Protein AF-A0A932VQE3-F1 (afdb_monomer)

Mean predicted aligned error: 5.86 Å

Sequence (71 aa):
MNKGEFGKLWMVTRTDAAGNTFLMKDGITKELAEAMAELYTGRGHKQYYNIHEYTAKTREEVLKKHNIIIV

pLDDT: mean 84.21, std 13.1, range [38.41, 93.81]

Nearest PDB structures (foldseek):
  6ekk-assembly2_B  TM=3.060E-01  e=1.735E+00  Homo sapiens

Radius of gyration: 12.89 Å; Cα contacts (8 Å, |Δi|>4): 117; chains: 1; bounding box: 31×25×36 Å

Foldseek 3Di:
DDPFDFDWKKFKWKADPVRAIETPDMPDDPVVNVVVQVVVVVVDDPIHIDMDIDGGRDPVCVCVVVVYDYD

Structure (mmCIF, N/CA/C/O backbone):
data_AF-A0A932VQE3-F1
#
_entry.id   AF-A0A932VQE3-F1
#
loop_
_atom_site.group_PDB
_atom_site.id
_atom_site.type_symbol
_atom_site.label_atom_id
_atom_site.label_alt_id
_atom_site.label_comp_id
_atom_site.label_asym_id
_atom_site.label_entity_id
_atom_site.label_seq_id
_atom_site.pdbx_PDB_ins_code
_atom_site.Cartn_x
_atom_site.Cartn_y
_atom_site.Cartn_z
_atom_site.occupancy
_atom_site.B_iso_or_equiv
_atom_site.auth_seq_id
_atom_site.auth_comp_id
_atom_site.auth_asym_id
_atom_site.auth_atom_id
_atom_site.pdbx_PDB_model_num
ATOM 1 N N . MET A 1 1 ? -22.318 1.456 16.853 1.00 38.44 1 MET A N 1
ATOM 2 C CA . MET A 1 1 ? -21.087 2.223 16.557 1.00 38.44 1 MET A CA 1
ATOM 3 C C . MET A 1 1 ? -19.957 1.628 17.386 1.00 38.44 1 MET A C 1
ATOM 5 O O . MET A 1 1 ? -19.827 1.984 18.551 1.00 38.44 1 MET A O 1
ATOM 9 N N . ASN A 1 2 ? -19.201 0.673 16.837 1.00 38.41 2 ASN A N 1
ATOM 10 C CA . ASN A 1 2 ? -18.052 0.104 17.544 1.00 38.41 2 ASN A CA 1
ATOM 11 C C . ASN A 1 2 ? -16.913 1.124 17.537 1.00 38.41 2 ASN A C 1
ATOM 13 O O . ASN A 1 2 ? -16.417 1.526 16.486 1.00 38.41 2 ASN A O 1
ATOM 17 N N . LYS A 1 3 ? -16.560 1.601 18.731 1.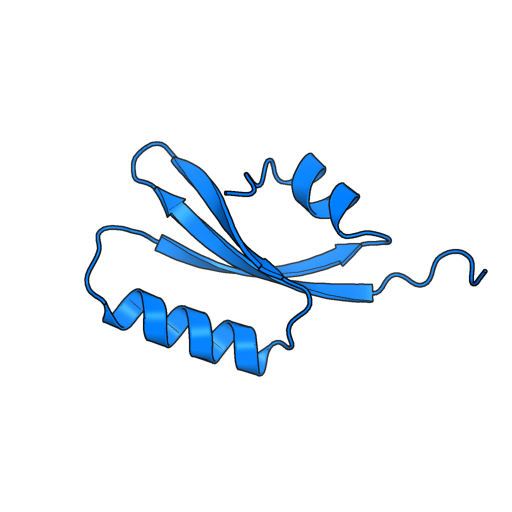00 44.91 3 LYS A N 1
ATOM 18 C CA . LYS A 1 3 ? -15.456 2.527 18.958 1.00 44.91 3 LYS A CA 1
ATOM 19 C C . LYS A 1 3 ? -14.138 1.745 18.902 1.00 44.91 3 LYS A C 1
ATOM 21 O O . LYS A 1 3 ? -13.761 1.124 19.884 1.00 44.91 3 LYS A O 1
ATOM 26 N N . GLY A 1 4 ? -13.427 1.862 17.781 1.00 50.91 4 GLY A N 1
ATOM 27 C CA . GLY A 1 4 ? -11.961 1.855 17.767 1.00 50.91 4 GLY A CA 1
ATOM 28 C C . GLY A 1 4 ? -11.241 0.507 17.735 1.00 50.91 4 GLY A C 1
ATOM 29 O O . GLY A 1 4 ? -10.221 0.381 18.408 1.00 50.91 4 GLY A O 1
ATOM 30 N N . GLU A 1 5 ? -11.694 -0.461 16.941 1.00 54.50 5 GLU A N 1
ATOM 31 C CA . GLU A 1 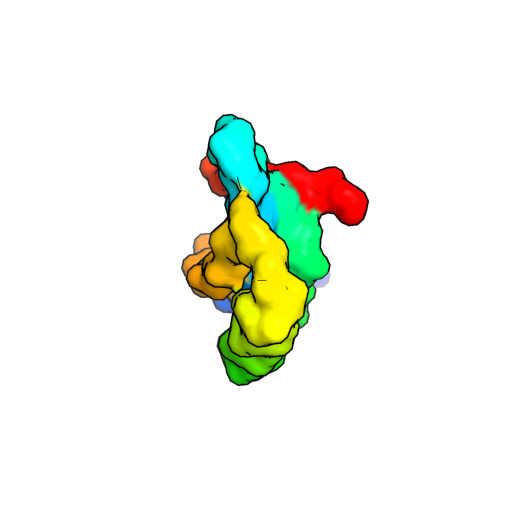5 ? -10.825 -1.590 16.586 1.00 54.50 5 GLU A CA 1
ATOM 32 C C . GLU A 1 5 ? -9.802 -1.137 15.538 1.00 54.50 5 GLU A C 1
ATOM 34 O O . GLU A 1 5 ? -10.159 -0.660 14.461 1.00 54.50 5 GLU A O 1
ATOM 39 N N . PHE A 1 6 ? -8.515 -1.235 15.880 1.00 61.25 6 PHE A N 1
ATOM 40 C CA . PHE A 1 6 ? -7.430 -1.038 14.926 1.00 61.25 6 PHE A CA 1
ATOM 41 C C . PHE A 1 6 ? -7.443 -2.213 13.946 1.00 61.25 6 PHE A C 1
ATOM 43 O O . PHE A 1 6 ? -7.165 -3.349 14.330 1.00 61.25 6 PHE A O 1
ATOM 50 N N . GLY A 1 7 ? -7.782 -1.942 12.688 1.00 74.62 7 GLY A N 1
ATOM 51 C CA . GLY A 1 7 ? -7.711 -2.930 11.620 1.00 74.62 7 GLY A CA 1
ATOM 52 C C . GLY A 1 7 ? -6.310 -2.970 11.018 1.00 74.62 7 GLY A C 1
ATOM 53 O O . GLY A 1 7 ? -5.657 -1.933 10.873 1.00 74.62 7 GLY A O 1
ATOM 54 N N . LYS A 1 8 ? -5.851 -4.165 10.634 1.00 84.69 8 LYS A N 1
ATOM 55 C CA . LYS A 1 8 ? -4.738 -4.288 9.688 1.00 84.69 8 LYS A CA 1
ATOM 56 C C . LYS A 1 8 ? -5.243 -3.884 8.310 1.00 84.69 8 LYS A C 1
ATOM 58 O O . LYS A 1 8 ? -6.199 -4.470 7.807 1.00 84.69 8 LYS A O 1
ATOM 63 N N . LEU A 1 9 ? -4.601 -2.893 7.712 1.00 87.44 9 LEU A N 1
ATOM 64 C CA . LEU A 1 9 ? -4.945 -2.367 6.404 1.00 87.44 9 LEU A CA 1
ATOM 65 C C . LEU A 1 9 ? -3.781 -2.612 5.451 1.00 87.44 9 LEU A C 1
ATOM 67 O O . LEU A 1 9 ? -2.709 -2.028 5.613 1.00 87.44 9 LEU A O 1
ATOM 71 N N . TRP A 1 10 ? -4.002 -3.476 4.463 1.00 92.38 10 TRP A N 1
ATOM 72 C CA . TRP A 1 10 ? -3.045 -3.677 3.383 1.00 92.38 10 TRP A CA 1
ATOM 73 C C . TRP A 1 10 ? -3.312 -2.697 2.254 1.00 92.38 10 TRP A C 1
ATOM 75 O O . TRP A 1 10 ? -4.463 -2.470 1.862 1.00 92.38 10 TRP A O 1
ATOM 85 N N . MET A 1 11 ? -2.231 -2.123 1.736 1.00 93.81 11 MET A N 1
ATOM 86 C CA . MET A 1 11 ? -2.259 -1.178 0.631 1.00 93.81 11 MET A CA 1
ATOM 87 C C . MET A 1 11 ? -1.208 -1.530 -0.411 1.00 93.81 11 MET A C 1
ATOM 89 O O . MET A 1 11 ? -0.092 -1.918 -0.071 1.00 93.81 11 MET A O 1
ATOM 93 N N . VAL A 1 12 ? -1.557 -1.312 -1.675 1.00 93.62 12 VAL A N 1
ATOM 94 C CA . VAL A 1 12 ? -0.609 -1.234 -2.784 1.00 93.62 12 VAL A CA 1
ATOM 95 C C . VAL A 1 12 ? -0.472 0.229 -3.162 1.00 93.62 12 VAL A C 1
ATOM 97 O O . VAL A 1 12 ? -1.464 0.903 -3.461 1.00 93.62 12 VAL A O 1
ATOM 100 N N . THR A 1 13 ? 0.757 0.721 -3.157 1.00 93.75 13 THR A N 1
ATOM 101 C CA . THR A 1 13 ? 1.098 2.077 -3.579 1.00 93.75 13 THR A CA 1
ATOM 102 C C . THR A 1 13 ? 2.015 2.037 -4.789 1.00 93.75 13 THR A C 1
ATOM 104 O O . THR A 1 13 ? 2.636 1.019 -5.102 1.00 93.75 13 THR A O 1
ATOM 107 N N . ARG A 1 14 ? 2.084 3.162 -5.493 1.00 92.12 14 ARG A N 1
ATOM 108 C CA . ARG A 1 14 ? 3.010 3.384 -6.593 1.00 92.12 14 ARG A CA 1
ATOM 109 C C . ARG A 1 14 ? 3.781 4.668 -6.358 1.00 92.12 14 ARG A C 1
ATOM 111 O O . ARG A 1 14 ? 3.159 5.714 -6.189 1.00 92.12 14 ARG A O 1
ATOM 118 N N . THR A 1 15 ? 5.101 4.606 -6.451 1.00 90.94 15 THR A N 1
ATOM 119 C CA . THR A 1 15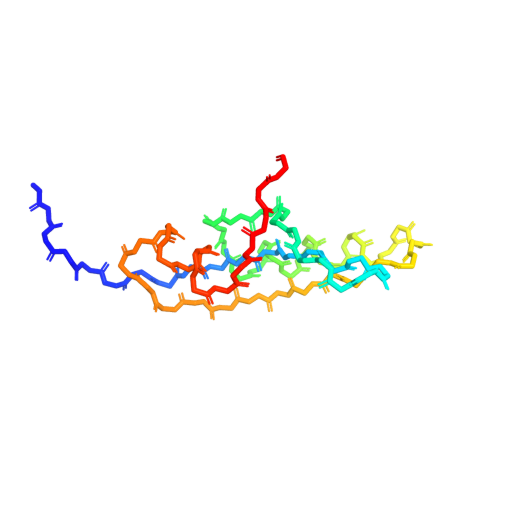 ? 5.964 5.788 -6.409 1.00 90.94 15 THR A CA 1
ATOM 120 C C . THR A 1 15 ? 6.431 6.146 -7.818 1.00 90.94 15 THR A C 1
ATOM 122 O O . THR A 1 15 ? 6.914 5.284 -8.561 1.00 90.94 15 THR A O 1
ATOM 125 N N . ASP A 1 16 ? 6.236 7.405 -8.212 1.00 88.62 16 ASP A N 1
ATOM 126 C CA . ASP A 1 16 ? 6.733 7.929 -9.487 1.00 88.62 16 ASP A CA 1
ATOM 127 C C . ASP A 1 16 ? 8.204 8.384 -9.399 1.00 88.62 16 ASP A C 1
ATOM 129 O O . ASP A 1 16 ? 8.833 8.352 -8.342 1.00 88.62 16 ASP A O 1
ATOM 133 N N . ALA A 1 17 ? 8.768 8.826 -10.526 1.00 85.94 17 ALA A N 1
ATOM 134 C CA . ALA A 1 17 ? 10.148 9.312 -10.585 1.00 85.94 17 ALA A CA 1
ATOM 135 C C . ALA A 1 17 ? 10.378 10.642 -9.836 1.00 85.94 17 ALA A C 1
ATOM 137 O O . ALA A 1 17 ? 11.525 10.987 -9.565 1.00 85.94 17 ALA A O 1
ATOM 138 N N . ALA A 1 18 ? 9.315 11.384 -9.516 1.00 88.50 18 ALA A N 1
ATOM 139 C CA . ALA A 1 18 ? 9.375 12.612 -8.727 1.00 88.50 18 ALA A CA 1
ATOM 140 C C . ALA A 1 18 ? 9.258 12.343 -7.212 1.00 88.50 18 ALA A C 1
ATOM 142 O O . ALA A 1 18 ? 9.369 13.273 -6.417 1.00 88.50 18 ALA A O 1
ATOM 143 N N . GLY A 1 19 ? 9.062 11.082 -6.805 1.00 88.00 19 GLY A N 1
ATOM 144 C CA . GLY A 1 19 ? 8.915 10.670 -5.410 1.00 88.00 19 GLY A CA 1
ATOM 145 C C . GLY A 1 19 ? 7.483 10.759 -4.877 1.00 88.00 19 GLY A C 1
ATOM 146 O O . GLY A 1 19 ? 7.260 10.522 -3.689 1.00 88.00 19 GLY A O 1
ATOM 147 N N . ASN A 1 20 ? 6.496 11.062 -5.725 1.00 90.75 20 ASN A N 1
ATOM 148 C CA . ASN A 1 20 ? 5.099 11.097 -5.305 1.00 90.75 20 ASN A CA 1
ATOM 149 C C . ASN A 1 20 ? 4.576 9.675 -5.115 1.00 90.75 20 ASN A C 1
ATOM 151 O O . ASN A 1 20 ? 4.762 8.818 -5.983 1.00 90.75 20 ASN A O 1
ATOM 155 N N . THR A 1 21 ? 3.886 9.440 -3.999 1.00 93.12 21 THR A N 1
ATOM 156 C CA . THR A 1 21 ? 3.297 8.138 -3.672 1.00 93.12 21 THR A CA 1
ATOM 157 C C . THR A 1 21 ? 1.794 8.173 -3.889 1.00 93.12 21 THR A C 1
ATOM 159 O O . THR A 1 21 ? 1.079 8.944 -3.254 1.00 93.12 21 THR A O 1
ATOM 162 N N . PHE A 1 22 ? 1.317 7.310 -4.777 1.00 92.44 22 PHE A N 1
ATOM 163 C CA . PHE A 1 22 ? -0.084 7.196 -5.155 1.00 92.44 22 PHE A CA 1
ATOM 164 C C . PHE A 1 22 ? -0.685 5.913 -4.609 1.00 92.44 22 PHE A C 1
ATOM 166 O O . PHE A 1 22 ? -0.054 4.854 -4.657 1.00 92.44 22 PHE A O 1
ATOM 173 N N . LEU A 1 23 ? -1.921 5.994 -4.133 1.00 93.25 23 LEU A N 1
ATOM 174 C CA . LEU A 1 23 ? -2.676 4.817 -3.747 1.00 93.25 23 LEU A CA 1
ATOM 175 C C . LEU A 1 23 ? -3.175 4.085 -4.992 1.00 93.25 23 LEU A C 1
ATOM 177 O O . LEU A 1 23 ? -3.907 4.657 -5.793 1.00 93.25 23 LEU A O 1
ATOM 181 N N . MET A 1 24 ? -2.821 2.808 -5.126 1.00 92.19 24 MET A N 1
ATOM 182 C CA . MET A 1 24 ? -3.363 1.945 -6.179 1.00 92.19 24 MET A CA 1
ATOM 183 C C . MET A 1 24 ? -4.586 1.182 -5.677 1.00 92.19 24 MET A C 1
ATOM 185 O O . MET A 1 24 ? -5.609 1.109 -6.356 1.00 92.19 24 MET A O 1
ATOM 189 N N . LYS A 1 25 ? -4.475 0.590 -4.484 1.00 91.94 25 LYS A N 1
ATOM 190 C CA . LYS A 1 25 ? -5.555 -0.168 -3.852 1.00 91.94 25 LYS A CA 1
ATOM 191 C C . LYS A 1 25 ? -5.339 -0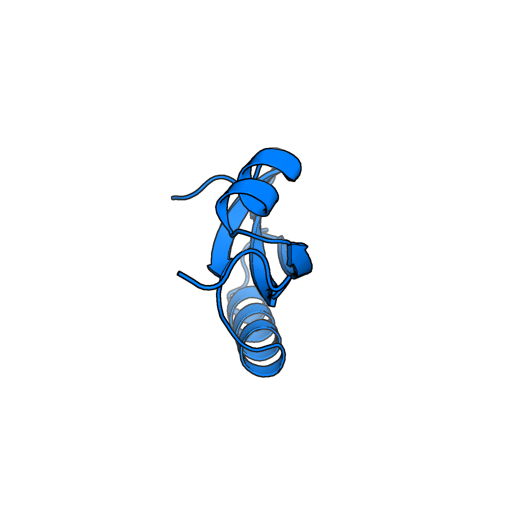.256 -2.346 1.00 91.94 25 LYS A C 1
ATOM 193 O O . LYS A 1 25 ? -4.204 -0.363 -1.896 1.00 91.94 25 LYS A O 1
ATOM 198 N N . ASP A 1 26 ? -6.422 -0.259 -1.584 1.00 91.75 26 ASP A N 1
ATOM 199 C CA . ASP A 1 26 ? -6.428 -0.488 -0.142 1.00 91.75 26 ASP A CA 1
ATOM 200 C C . ASP A 1 26 ? -7.617 -1.356 0.282 1.00 91.75 26 ASP A C 1
ATOM 202 O O . ASP A 1 26 ? -8.476 -1.686 -0.541 1.00 91.75 26 ASP A O 1
ATOM 206 N N . GLY A 1 27 ? -7.652 -1.738 1.561 1.00 88.50 27 GLY A N 1
ATOM 207 C CA . GLY A 1 27 ? -8.733 -2.559 2.118 1.00 88.50 27 GLY A CA 1
ATOM 208 C C . GLY A 1 27 ? -8.718 -3.997 1.603 1.00 88.50 27 GLY A C 1
ATOM 209 O O . GLY A 1 27 ? -9.745 -4.668 1.607 1.00 88.50 27 GLY A O 1
ATOM 210 N N . ILE A 1 28 ? -7.565 -4.445 1.111 1.00 90.88 28 ILE A N 1
ATOM 211 C CA . ILE A 1 28 ? -7.364 -5.773 0.534 1.00 90.88 28 ILE A CA 1
ATOM 212 C C . ILE A 1 28 ? -6.669 -6.696 1.534 1.00 90.88 28 ILE A C 1
ATOM 214 O O . ILE A 1 28 ? -6.209 -6.259 2.588 1.00 90.88 28 ILE A O 1
ATOM 218 N N . THR A 1 29 ? -6.612 -7.988 1.221 1.00 92.31 29 THR A N 1
ATOM 219 C CA . THR A 1 29 ? -5.779 -8.924 1.981 1.00 92.31 29 THR A CA 1
ATOM 220 C C . THR A 1 29 ? -4.323 -8.818 1.537 1.00 92.31 29 THR A C 1
ATOM 222 O O . THR A 1 29 ? -4.015 -8.234 0.492 1.00 92.31 29 THR A O 1
ATOM 225 N N . LYS A 1 30 ? -3.425 -9.414 2.324 1.00 91.12 30 LYS A N 1
ATOM 226 C CA . LYS A 1 30 ? -2.004 -9.504 1.993 1.00 91.12 30 LYS A CA 1
ATOM 227 C C . LYS A 1 30 ? -1.786 -10.193 0.643 1.00 91.12 30 LYS A C 1
ATOM 229 O O . LYS A 1 30 ? -1.084 -9.659 -0.205 1.00 91.12 30 LYS A O 1
ATOM 234 N N . GLU A 1 31 ? -2.440 -11.332 0.433 1.00 92.81 31 GLU A N 1
ATOM 235 C CA . GLU A 1 31 ? -2.280 -12.173 -0.758 1.00 92.81 31 GLU A CA 1
ATOM 236 C C . GLU A 1 31 ? -2.715 -11.422 -2.020 1.00 92.81 31 GLU A C 1
ATOM 238 O O . GLU A 1 31 ? -2.062 -11.488 -3.060 1.00 92.81 31 GLU A O 1
ATOM 243 N N . LEU A 1 32 ? -3.805 -10.652 -1.921 1.00 91.44 32 LEU A N 1
ATOM 244 C CA . LEU A 1 32 ? -4.259 -9.815 -3.024 1.00 91.44 32 LEU A CA 1
ATOM 245 C C . LEU A 1 32 ? -3.289 -8.653 -3.283 1.00 91.44 32 LEU A C 1
ATOM 247 O O . LEU A 1 32 ? -3.046 -8.317 -4.440 1.00 91.44 32 LEU A O 1
ATOM 251 N N . ALA A 1 33 ? -2.713 -8.054 -2.238 1.00 92.12 33 ALA A N 1
ATOM 252 C CA . ALA A 1 33 ? -1.715 -6.998 -2.392 1.00 92.12 33 ALA A CA 1
ATOM 253 C 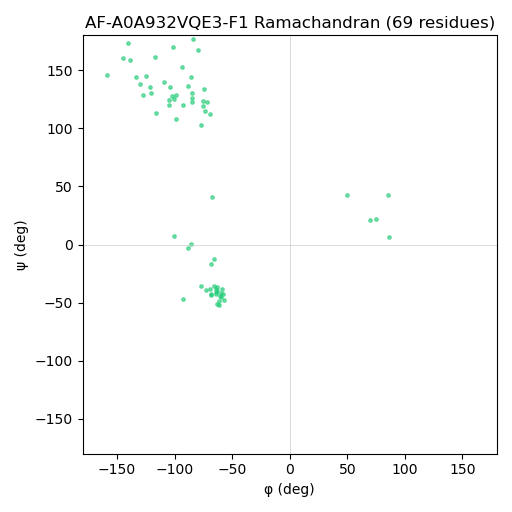C . ALA A 1 33 ? -0.441 -7.509 -3.087 1.00 92.12 33 ALA A C 1
ATOM 255 O O . ALA A 1 33 ? 0.064 -6.846 -3.994 1.00 92.12 33 ALA A O 1
ATOM 256 N N . GLU A 1 34 ? 0.027 -8.701 -2.710 1.00 91.50 34 GLU A N 1
ATOM 257 C CA . GLU A 1 34 ? 1.163 -9.393 -3.330 1.00 91.50 34 GLU A CA 1
ATOM 258 C C . GLU A 1 34 ? 0.897 -9.690 -4.808 1.00 91.50 34 GLU A C 1
ATOM 260 O O . GLU A 1 34 ? 1.652 -9.230 -5.667 1.00 91.50 34 GLU A O 1
ATOM 265 N N . ALA A 1 35 ? -0.237 -10.322 -5.127 1.00 92.00 35 ALA A N 1
ATOM 266 C CA . ALA A 1 35 ? -0.616 -10.614 -6.509 1.00 92.00 35 ALA A CA 1
ATOM 267 C C . ALA A 1 35 ? -0.731 -9.345 -7.377 1.00 92.00 35 ALA A C 1
ATOM 269 O O . ALA A 1 35 ? -0.334 -9.333 -8.545 1.00 92.00 35 ALA A O 1
ATOM 270 N N . MET A 1 36 ? -1.259 -8.249 -6.819 1.00 90.50 36 MET A N 1
ATOM 271 C CA . MET A 1 36 ? -1.354 -6.971 -7.528 1.00 90.50 36 MET A CA 1
ATOM 272 C C . MET A 1 36 ? 0.019 -6.337 -7.764 1.00 90.50 36 MET A C 1
ATOM 274 O O . MET A 1 36 ? 0.271 -5.839 -8.861 1.00 90.50 36 MET A O 1
ATOM 278 N N . ALA A 1 37 ? 0.909 -6.351 -6.772 1.00 88.44 37 ALA A N 1
ATOM 279 C CA . ALA A 1 37 ? 2.253 -5.801 -6.919 1.00 88.44 37 ALA A CA 1
ATOM 280 C C . ALA A 1 37 ? 3.075 -6.568 -7.968 1.00 88.44 37 ALA A C 1
ATOM 282 O O . ALA A 1 37 ? 3.745 -5.939 -8.791 1.00 88.44 37 ALA A O 1
ATOM 283 N N . GLU A 1 38 ? 2.972 -7.901 -8.000 1.00 88.44 38 GLU A N 1
ATOM 284 C CA . GLU A 1 38 ? 3.593 -8.735 -9.037 1.00 88.44 38 GLU A CA 1
ATOM 285 C C . GLU A 1 38 ? 3.051 -8.397 -10.431 1.00 88.44 38 GLU A C 1
ATOM 287 O O . GLU A 1 38 ? 3.824 -8.123 -11.354 1.00 88.44 38 GLU A O 1
ATOM 292 N N . LEU A 1 39 ? 1.721 -8.322 -10.573 1.00 88.00 39 LEU A N 1
ATOM 293 C CA . LEU A 1 39 ? 1.061 -7.961 -11.829 1.00 88.00 39 LEU A CA 1
ATOM 294 C C . LEU A 1 39 ? 1.509 -6.585 -12.335 1.00 88.00 39 LEU A C 1
ATOM 296 O O . LEU A 1 39 ? 1.722 -6.400 -13.534 1.00 88.00 39 LEU A O 1
ATOM 300 N N . TYR A 1 40 ? 1.624 -5.603 -11.441 1.00 83.81 40 TYR A N 1
ATOM 301 C CA . TYR A 1 40 ? 2.027 -4.250 -11.806 1.00 83.81 40 TYR A CA 1
ATOM 302 C C . TYR A 1 40 ? 3.510 -4.148 -12.156 1.00 83.81 40 TYR A C 1
ATOM 304 O O . TYR A 1 40 ? 3.855 -3.482 -13.134 1.00 83.81 40 TYR A O 1
ATOM 312 N N . THR A 1 41 ? 4.371 -4.855 -11.426 1.00 80.06 41 THR A N 1
ATOM 313 C CA . THR A 1 41 ? 5.811 -4.914 -11.716 1.00 80.06 41 THR A CA 1
ATOM 314 C C . THR A 1 41 ? 6.071 -5.577 -13.072 1.00 80.06 41 THR A C 1
ATOM 316 O O . THR A 1 41 ? 6.891 -5.095 -13.853 1.00 80.06 41 THR A O 1
ATOM 319 N N . GLY A 1 42 ? 5.300 -6.613 -13.422 1.00 78.94 42 GLY A N 1
ATOM 320 C CA . GLY A 1 42 ? 5.400 -7.306 -14.711 1.00 78.94 42 GLY A CA 1
ATOM 321 C C . GLY A 1 42 ? 5.017 -6.467 -15.940 1.00 78.94 42 GLY A C 1
ATOM 322 O O . GLY A 1 42 ? 5.307 -6.871 -17.063 1.00 78.94 42 GLY A O 1
ATOM 323 N N . ARG A 1 43 ? 4.396 -5.288 -15.763 1.00 75.56 43 ARG A N 1
ATOM 324 C CA . ARG A 1 43 ? 3.967 -4.404 -16.868 1.00 75.56 43 ARG A CA 1
ATOM 325 C C . ARG A 1 43 ? 5.054 -3.444 -17.373 1.00 75.56 43 ARG A C 1
ATOM 327 O O . ARG A 1 43 ? 4.792 -2.685 -18.299 1.00 75.56 43 ARG A O 1
ATOM 334 N N . GLY A 1 44 ? 6.269 -3.482 -16.817 1.00 60.47 44 GLY A N 1
ATOM 335 C CA . GLY A 1 44 ? 7.461 -2.900 -17.455 1.00 60.47 44 GLY A CA 1
ATOM 336 C C . GLY A 1 44 ? 7.595 -1.369 -17.425 1.00 60.47 44 GLY A C 1
ATOM 337 O O . GLY A 1 44 ? 8.324 -0.805 -18.239 1.00 60.47 44 GLY A O 1
ATOM 338 N N . HIS A 1 45 ? 6.934 -0.671 -16.499 1.00 64.38 45 HIS A N 1
ATOM 339 C CA . HIS A 1 45 ? 7.098 0.781 -16.339 1.00 64.38 45 HIS A CA 1
ATOM 340 C C . HIS A 1 45 ? 8.162 1.127 -15.281 1.00 64.38 45 HIS A C 1
ATOM 342 O O . HIS A 1 45 ? 8.356 0.378 -14.329 1.00 64.38 45 HIS A O 1
ATOM 348 N N . LYS A 1 46 ? 8.820 2.297 -15.408 1.00 68.25 46 LYS A N 1
ATOM 349 C CA . LYS A 1 46 ? 9.747 2.901 -14.413 1.00 68.25 46 LYS A CA 1
ATOM 350 C C . LYS A 1 46 ? 9.029 3.351 -13.125 1.00 68.25 46 LYS A C 1
ATOM 352 O O . LYS A 1 46 ? 9.235 4.461 -12.640 1.00 68.25 46 LYS A O 1
ATOM 357 N N . GLN A 1 47 ? 8.095 2.550 -12.643 1.00 77.06 47 GLN A N 1
ATOM 358 C CA . GLN A 1 47 ? 7.238 2.841 -11.508 1.00 77.06 47 GLN A CA 1
ATOM 359 C C . GLN A 1 47 ? 7.479 1.757 -10.469 1.00 77.06 47 GLN A C 1
ATOM 361 O O . GLN A 1 47 ? 7.465 0.572 -10.792 1.00 77.06 47 GLN A O 1
ATOM 366 N N . TYR A 1 48 ? 7.725 2.175 -9.232 1.00 83.81 48 TYR A N 1
ATOM 367 C CA . TYR A 1 48 ? 7.954 1.250 -8.131 1.00 83.81 48 TYR A CA 1
ATOM 368 C C . TYR A 1 48 ? 6.625 0.995 -7.441 1.00 83.81 48 TYR A C 1
ATOM 370 O O . TYR A 1 48 ? 5.985 1.936 -6.968 1.00 83.81 48 TYR A O 1
ATOM 378 N N . TYR A 1 49 ? 6.202 -0.263 -7.415 1.00 88.50 49 TYR A N 1
ATOM 379 C CA . TYR A 1 49 ? 5.001 -0.688 -6.711 1.00 88.50 49 TYR A CA 1
ATOM 380 C C . TYR A 1 49 ? 5.402 -1.282 -5.370 1.00 88.50 49 TYR A C 1
ATOM 382 O O . TYR A 1 49 ? 6.270 -2.148 -5.311 1.00 88.50 49 TYR A O 1
ATOM 390 N N . ASN A 1 50 ? 4.778 -0.803 -4.299 1.00 90.94 50 ASN A N 1
ATOM 391 C CA . ASN A 1 50 ? 5.103 -1.205 -2.939 1.00 90.94 50 ASN A CA 1
ATOM 392 C C . ASN A 1 50 ? 3.857 -1.728 -2.234 1.00 90.94 50 ASN A C 1
ATOM 394 O O . ASN A 1 50 ? 2.750 -1.227 -2.440 1.00 90.94 50 ASN A O 1
ATOM 398 N N . ILE A 1 51 ? 4.060 -2.727 -1.382 1.00 93.00 51 ILE A N 1
ATOM 399 C CA . ILE A 1 51 ? 3.031 -3.258 -0.495 1.00 93.00 51 ILE A CA 1
ATOM 400 C C . ILE A 1 51 ? 3.317 -2.737 0.902 1.00 93.00 51 ILE A C 1
ATOM 402 O O . ILE A 1 51 ? 4.455 -2.780 1.371 1.00 93.00 51 ILE A O 1
ATOM 406 N N . HIS A 1 52 ? 2.274 -2.281 1.579 1.00 92.38 52 HIS A N 1
ATOM 407 C CA . HIS A 1 52 ? 2.374 -1.809 2.947 1.00 92.38 52 HIS A CA 1
ATOM 408 C C . HIS A 1 52 ? 1.310 -2.460 3.8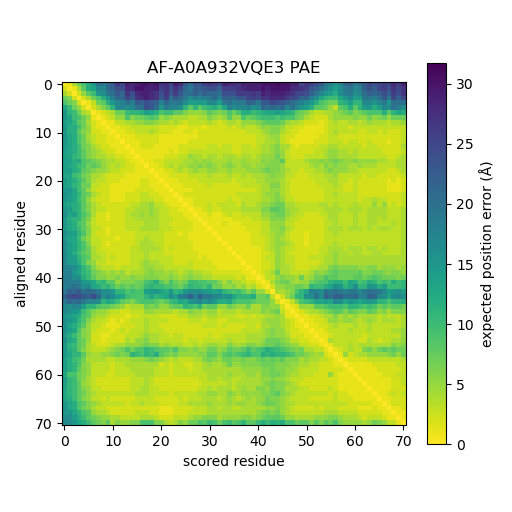22 1.00 92.38 52 HIS A C 1
ATOM 410 O O . HIS A 1 52 ? 0.148 -2.568 3.426 1.00 92.38 52 HIS A O 1
ATOM 416 N N . GLU A 1 53 ? 1.719 -2.846 5.028 1.00 93.31 53 GLU A N 1
ATOM 417 C CA . GLU A 1 53 ? 0.826 -3.175 6.134 1.00 93.31 53 GLU A CA 1
ATOM 418 C 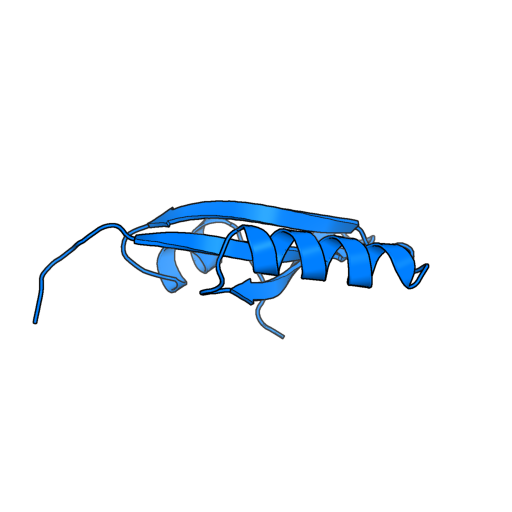C . GLU A 1 53 ? 0.779 -1.972 7.074 1.00 93.31 53 GLU A C 1
ATOM 420 O O . GLU A 1 53 ? 1.814 -1.506 7.558 1.00 93.31 53 GLU A O 1
ATOM 425 N N . TYR A 1 54 ? -0.422 -1.476 7.351 1.00 89.62 54 TYR A N 1
ATOM 426 C CA . TYR A 1 54 ? -0.633 -0.422 8.331 1.00 89.62 54 TYR A CA 1
ATOM 427 C C . TYR A 1 54 ? -1.592 -0.886 9.418 1.00 89.62 54 TYR A C 1
ATOM 429 O O . TYR A 1 54 ? -2.648 -1.448 9.137 1.00 89.62 54 TYR A O 1
ATOM 437 N N . THR A 1 55 ? -1.250 -0.588 10.667 1.00 88.31 55 THR A N 1
ATOM 438 C CA . THR A 1 55 ? -2.166 -0.717 11.803 1.00 88.31 55 THR A CA 1
ATOM 439 C C . THR A 1 55 ? -2.728 0.666 12.104 1.00 88.31 55 THR A C 1
ATOM 441 O O . THR A 1 55 ? -2.002 1.533 12.594 1.00 88.31 55 THR A O 1
ATOM 444 N N . 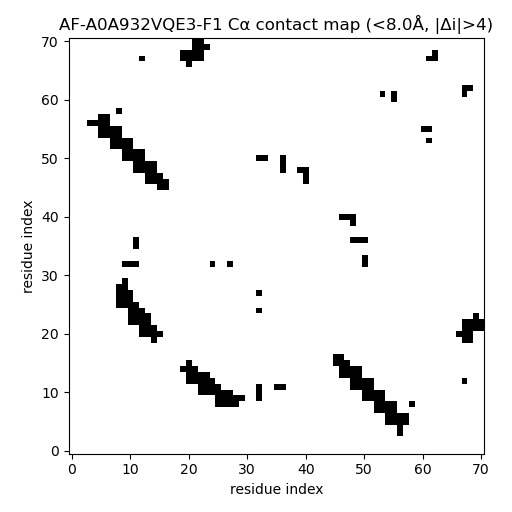ALA A 1 56 ? -4.001 0.895 11.785 1.00 81.25 56 ALA A N 1
ATOM 445 C CA . ALA A 1 56 ? -4.649 2.194 11.965 1.00 81.25 56 ALA A CA 1
ATOM 446 C C . ALA A 1 56 ? -6.120 2.043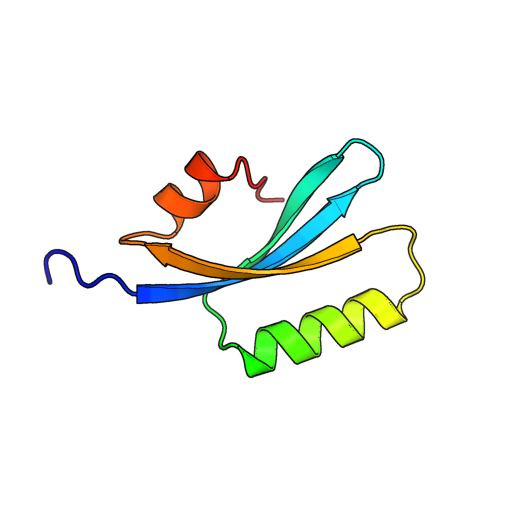 12.359 1.00 81.25 56 ALA A C 1
ATOM 448 O O . ALA A 1 56 ? -6.723 0.989 12.151 1.00 81.25 56 ALA A O 1
ATOM 449 N N . LYS A 1 57 ? -6.703 3.102 12.939 1.00 77.62 57 LYS A N 1
ATOM 450 C CA . LYS A 1 57 ? -8.147 3.119 13.215 1.00 77.62 57 LYS A CA 1
ATOM 451 C C . LYS A 1 57 ? -8.929 3.388 11.944 1.00 77.62 57 LYS A C 1
ATOM 453 O O . LYS A 1 57 ? -10.019 2.850 11.779 1.00 77.62 57 LYS A O 1
ATOM 458 N N . THR A 1 58 ? -8.385 4.230 11.065 1.00 85.12 58 THR A N 1
ATOM 459 C CA . THR A 1 58 ? -9.031 4.563 9.798 1.00 85.12 58 THR A CA 1
ATOM 460 C C . THR A 1 58 ? -8.045 4.621 8.639 1.00 85.12 58 THR A C 1
ATOM 462 O O . THR A 1 58 ? -6.838 4.809 8.803 1.00 85.12 58 THR A O 1
ATOM 465 N N . ARG A 1 59 ? -8.593 4.481 7.432 1.00 86.50 59 ARG A N 1
ATOM 466 C CA . ARG A 1 59 ? -7.874 4.656 6.170 1.00 86.50 59 ARG A CA 1
ATOM 467 C C . ARG A 1 59 ? -7.307 6.071 6.050 1.00 86.50 59 ARG A C 1
ATOM 469 O O . ARG A 1 59 ? -6.168 6.249 5.636 1.00 86.50 59 ARG A O 1
ATOM 476 N N . GLU A 1 60 ? -8.078 7.076 6.448 1.00 89.38 60 GLU A N 1
ATOM 477 C CA . GLU A 1 60 ? -7.729 8.494 6.331 1.00 89.38 60 GLU A CA 1
ATOM 478 C C . GLU A 1 60 ? -6.497 8.854 7.168 1.00 89.38 60 GLU A C 1
ATOM 480 O O . GLU A 1 60 ? -5.663 9.644 6.723 1.00 89.38 60 GLU A O 1
ATOM 485 N N . GLU A 1 61 ? -6.350 8.252 8.354 1.00 90.00 61 GLU A N 1
ATOM 486 C CA . GLU A 1 61 ? -5.156 8.414 9.189 1.00 90.00 61 GLU A CA 1
ATOM 487 C C . GLU A 1 61 ? -3.900 7.943 8.453 1.00 90.00 61 GLU A C 1
ATOM 489 O O . GLU A 1 61 ? -2.894 8.653 8.443 1.00 90.00 61 GLU A O 1
ATOM 494 N N . VAL A 1 62 ? -3.969 6.778 7.800 1.00 89.81 62 VAL A N 1
ATOM 495 C CA . VAL A 1 62 ? -2.852 6.223 7.025 1.00 89.81 62 VAL A CA 1
ATOM 496 C C . VAL A 1 62 ? -2.502 7.144 5.864 1.00 89.81 62 VAL A C 1
ATOM 498 O O . VAL A 1 62 ? -1.346 7.542 5.725 1.00 89.81 62 VAL A O 1
ATOM 501 N N . LEU A 1 63 ? -3.495 7.532 5.062 1.00 90.12 63 LEU A N 1
ATOM 502 C CA . LEU A 1 63 ? -3.268 8.356 3.875 1.00 90.12 63 LEU A CA 1
ATOM 503 C C . LEU A 1 63 ? -2.643 9.706 4.231 1.00 90.12 63 LEU A C 1
ATOM 505 O O . LEU A 1 63 ? -1.663 10.115 3.610 1.00 90.12 63 LEU A O 1
ATOM 509 N N . LYS A 1 64 ? -3.155 10.369 5.277 1.00 90.94 64 LYS A N 1
ATOM 510 C CA . LYS A 1 64 ? -2.633 11.661 5.732 1.00 90.94 64 LYS A CA 1
ATOM 511 C C . LYS A 1 64 ? -1.235 11.534 6.334 1.00 90.94 64 LYS A C 1
ATOM 513 O O . LYS A 1 64 ? -0.373 12.357 6.043 1.00 90.94 64 LYS A O 1
ATOM 518 N N . LYS A 1 65 ? -0.996 10.516 7.167 1.00 91.31 65 LYS A N 1
ATOM 519 C CA . LYS A 1 65 ? 0.296 10.308 7.839 1.00 91.31 65 LYS A CA 1
ATOM 520 C C . LYS A 1 65 ? 1.415 9.973 6.855 1.00 91.31 65 LYS A C 1
ATOM 522 O O . LYS A 1 65 ? 2.549 10.387 7.070 1.00 91.31 65 LYS A O 1
ATOM 527 N N . HIS A 1 66 ? 1.095 9.232 5.798 1.00 89.44 66 HIS A N 1
ATOM 528 C CA . HIS A 1 66 ? 2.066 8.773 4.805 1.00 89.44 66 HIS A CA 1
ATOM 529 C C . HIS A 1 66 ? 2.079 9.614 3.522 1.00 89.44 66 HIS A C 1
ATOM 531 O O . HIS A 1 66 ? 2.781 9.256 2.582 1.00 89.44 66 HIS A O 1
ATOM 537 N N . ASN A 1 67 ? 1.340 10.730 3.490 1.00 92.19 67 ASN A N 1
ATOM 538 C CA . ASN A 1 67 ? 1.214 11.612 2.327 1.00 92.19 67 ASN A CA 1
ATOM 539 C C . ASN A 1 67 ? 0.879 10.842 1.033 1.00 92.19 67 ASN A C 1
ATOM 541 O O . ASN A 1 67 ? 1.472 11.071 -0.021 1.00 92.19 67 ASN A O 1
ATOM 545 N N . ILE A 1 68 ? -0.038 9.876 1.139 1.00 92.75 68 ILE A N 1
ATOM 546 C CA . ILE A 1 68 ? -0.451 9.034 0.016 1.00 92.75 68 ILE A CA 1
ATOM 547 C C . ILE A 1 68 ? -1.543 9.766 -0.762 1.00 92.75 68 ILE A C 1
ATOM 549 O O . ILE A 1 68 ? -2.599 10.100 -0.221 1.00 92.75 68 ILE A O 1
ATOM 553 N N . ILE A 1 69 ? -1.295 9.979 -2.049 1.00 92.31 69 ILE A N 1
ATOM 554 C CA . ILE A 1 69 ? -2.191 10.687 -2.959 1.00 92.31 69 ILE A CA 1
ATOM 555 C C . ILE A 1 69 ? -3.225 9.701 -3.510 1.00 92.31 69 ILE A C 1
ATOM 557 O O . ILE A 1 69 ? -2.866 8.666 -4.072 1.00 92.31 69 ILE A O 1
ATOM 561 N N . ILE A 1 70 ? -4.511 10.024 -3.373 1.00 88.38 70 ILE A N 1
ATOM 562 C CA . ILE A 1 70 ? -5.584 9.309 -4.075 1.00 88.38 70 ILE A CA 1
ATOM 563 C C . ILE A 1 70 ? -5.726 9.931 -5.466 1.00 88.38 70 ILE A C 1
ATOM 565 O O . ILE A 1 70 ? -5.814 11.155 -5.580 1.00 88.38 70 ILE A O 1
ATOM 569 N N . VAL A 1 71 ? -5.738 9.084 -6.494 1.00 76.69 71 VAL A N 1
ATOM 570 C CA . VAL A 1 71 ? -6.001 9.449 -7.896 1.00 76.69 71 VAL A CA 1
ATOM 571 C C . VAL A 1 71 ? -7.354 8.943 -8.354 1.00 76.69 71 VAL A C 1
ATOM 573 O O . VAL A 1 71 ? -7.808 7.911 -7.807 1.00 76.69 71 VAL A O 1
#

Solvent-accessible surface area (backbone atoms only — not comparable to full-atom values): 4250 Å² total; per-residue (Å²): 136,87,86,73,71,66,43,82,38,24,30,28,34,36,33,46,89,87,68,53,40,32,54,75,47,65,83,48,53,67,68,57,33,51,55,50,41,52,56,56,60,72,68,73,61,93,53,52,63,46,74,44,84,40,82,36,76,45,70,66,59,52,32,64,76,67,62,44,39,80,124

Secondary structure (DSSP, 8-state):
------EEEEEEEEE-TT--EEEEEEEE-HHHHHHHHHHHHTT--S-EEEEEEEEES-HHHHHHHTTPEE-